Protein AF-A0A660PT59-F1 (afdb_monomer_lite)

Structure (mmCIF, N/CA/C/O backbone):
data_AF-A0A660PT59-F1
#
_entry.id   AF-A0A660PT59-F1
#
loop_
_atom_site.group_PDB
_atom_site.id
_atom_site.type_symbol
_atom_site.label_atom_id
_atom_site.label_alt_id
_atom_site.label_comp_id
_atom_site.label_asym_id
_atom_site.label_entity_id
_atom_site.label_seq_id
_atom_site.pdbx_PDB_ins_code
_atom_site.Cartn_x
_atom_site.Cartn_y
_atom_site.Cartn_z
_atom_site.occupancy
_atom_site.B_iso_or_equiv
_atom_site.auth_seq_id
_atom_site.auth_comp_id
_atom_site.auth_asym_id
_atom_site.auth_atom_id
_atom_site.pdbx_PDB_model_num
ATOM 1 N N . MET A 1 1 ? 30.566 -36.880 -68.001 1.00 57.50 1 MET A N 1
ATOM 2 C CA . MET A 1 1 ? 29.951 -35.575 -67.647 1.00 57.50 1 MET A CA 1
ATOM 3 C C . MET A 1 1 ? 28.540 -35.757 -67.069 1.00 57.50 1 MET A C 1
ATOM 5 O O . MET A 1 1 ? 27.574 -35.495 -67.768 1.00 57.50 1 MET A O 1
ATOM 9 N N . LYS A 1 2 ? 28.376 -36.229 -65.822 1.00 55.59 2 LYS A N 1
ATOM 10 C CA . LYS A 1 2 ? 27.036 -36.352 -65.191 1.00 55.59 2 LYS A CA 1
ATOM 11 C C . LYS A 1 2 ? 27.002 -36.075 -63.676 1.00 55.59 2 LYS A C 1
ATOM 13 O O . LYS A 1 2 ? 26.043 -36.440 -63.017 1.00 55.59 2 LYS A O 1
ATOM 18 N N . SER A 1 3 ? 28.032 -35.431 -63.117 1.00 59.69 3 SER A N 1
ATOM 19 C CA . SER A 1 3 ? 28.168 -35.286 -61.652 1.00 59.69 3 SER A CA 1
ATOM 20 C C . SER A 1 3 ? 27.983 -33.851 -61.125 1.00 59.69 3 SER A C 1
ATOM 22 O O . SER A 1 3 ? 27.709 -33.644 -59.947 1.00 59.69 3 SER A O 1
ATOM 24 N N . THR A 1 4 ? 28.038 -32.834 -61.991 1.00 67.44 4 THR A N 1
ATOM 25 C CA . THR A 1 4 ? 27.909 -31.420 -61.585 1.00 67.44 4 THR A CA 1
ATOM 26 C C . THR A 1 4 ? 26.514 -31.051 -61.075 1.00 67.44 4 THR A C 1
ATOM 28 O O . THR A 1 4 ? 26.403 -30.224 -60.174 1.00 67.44 4 THR A O 1
ATOM 31 N N . GLY A 1 5 ? 25.451 -31.672 -61.598 1.00 69.38 5 GLY A N 1
ATOM 32 C CA . GLY A 1 5 ? 24.083 -31.449 -61.108 1.00 69.38 5 GLY A CA 1
ATOM 33 C C . GLY A 1 5 ? 23.823 -32.087 -59.741 1.00 69.38 5 GLY A C 1
ATOM 34 O O . GLY A 1 5 ? 23.159 -31.495 -58.895 1.00 69.38 5 GLY A O 1
ATOM 35 N N . LEU A 1 6 ? 24.410 -3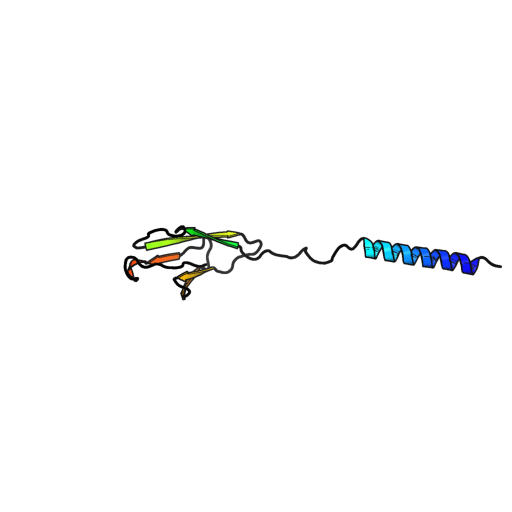3.261 -59.499 1.00 67.69 6 LEU A N 1
ATOM 36 C CA . LEU A 1 6 ? 24.192 -34.029 -58.276 1.00 67.69 6 LEU A CA 1
ATOM 37 C C . LEU A 1 6 ? 24.912 -33.399 -57.071 1.00 67.69 6 LEU A C 1
ATOM 39 O O . LEU A 1 6 ? 24.314 -33.268 -56.009 1.00 67.69 6 LEU A O 1
ATOM 43 N N . MET A 1 7 ? 26.146 -32.904 -57.246 1.00 75.75 7 MET A N 1
ATOM 44 C CA . MET A 1 7 ? 26.860 -32.167 -56.187 1.00 75.75 7 MET A CA 1
ATOM 45 C C . MET A 1 7 ? 26.144 -30.872 -55.768 1.00 75.75 7 MET A C 1
ATOM 47 O O . MET A 1 7 ? 26.117 -30.540 -54.583 1.00 75.75 7 MET A O 1
ATOM 51 N N . ARG A 1 8 ? 25.516 -30.158 -56.715 1.00 79.06 8 ARG A N 1
ATOM 52 C CA . ARG A 1 8 ? 24.714 -28.959 -56.409 1.00 79.06 8 ARG A CA 1
ATOM 53 C C . ARG A 1 8 ? 23.458 -29.297 -55.608 1.00 79.06 8 ARG A C 1
ATOM 55 O O . ARG A 1 8 ? 23.098 -28.541 -54.712 1.00 79.06 8 ARG A O 1
ATOM 62 N N . LEU A 1 9 ? 22.835 -30.443 -55.881 1.00 74.12 9 LEU A N 1
ATOM 63 C CA . LEU A 1 9 ? 21.662 -30.906 -55.142 1.00 74.12 9 LEU A CA 1
ATOM 64 C C . LEU A 1 9 ? 22.012 -31.274 -53.691 1.00 74.12 9 LEU A C 1
ATOM 66 O O . LEU A 1 9 ? 21.292 -30.873 -52.784 1.00 74.12 9 LEU A O 1
ATOM 70 N N . TYR A 1 10 ? 23.146 -31.946 -53.454 1.00 78.88 10 TYR A N 1
ATOM 71 C CA . TYR A 1 10 ? 23.627 -32.235 -52.095 1.00 78.88 10 TYR A CA 1
ATOM 72 C C . TYR A 1 10 ? 23.962 -30.966 -51.304 1.00 78.88 10 TYR A C 1
ATOM 74 O O . TYR A 1 10 ? 23.638 -30.882 -50.124 1.00 78.88 10 TYR A O 1
ATOM 82 N N . SER A 1 11 ? 24.562 -29.964 -51.952 1.00 79.75 11 SER A N 1
ATOM 83 C CA . SER A 1 11 ? 24.855 -28.676 -51.317 1.00 79.75 11 SER A CA 1
ATOM 84 C C . SER A 1 11 ? 23.579 -27.919 -50.934 1.00 79.75 11 SER A C 1
ATOM 86 O O . SER A 1 11 ? 23.484 -27.429 -49.813 1.00 79.75 11 SER A O 1
ATOM 88 N N . LEU A 1 12 ? 22.576 -27.879 -51.817 1.00 79.81 12 LEU A N 1
ATOM 89 C CA . LEU A 1 12 ? 21.288 -27.237 -51.533 1.00 79.81 12 LEU A CA 1
ATOM 90 C C . LEU A 1 12 ? 20.499 -27.976 -50.446 1.00 79.81 12 LEU A C 1
ATOM 92 O O . LEU A 1 12 ? 19.930 -27.332 -49.569 1.00 79.81 12 LEU A O 1
ATOM 96 N N . LEU A 1 13 ? 20.504 -29.312 -50.465 1.00 79.19 13 LEU A N 1
ATOM 97 C CA . LEU A 1 13 ? 19.887 -30.126 -49.417 1.00 79.19 13 LEU A CA 1
ATOM 98 C C . LEU A 1 13 ? 20.578 -29.908 -48.068 1.00 79.19 13 LEU A C 1
ATOM 100 O O . LEU A 1 13 ? 19.896 -29.708 -47.071 1.00 79.19 13 LEU A O 1
ATOM 104 N N . PHE A 1 14 ? 21.911 -29.869 -48.030 1.00 82.94 14 PHE A N 1
ATOM 105 C CA . PHE A 1 14 ? 22.665 -29.599 -46.806 1.00 82.94 14 PHE A CA 1
ATOM 106 C C . PHE A 1 14 ? 22.379 -28.199 -46.253 1.00 82.94 14 PHE A C 1
ATOM 108 O O . PHE A 1 14 ? 22.087 -28.060 -45.070 1.00 82.94 14 PHE A O 1
ATOM 115 N N . ILE A 1 15 ? 22.379 -27.172 -47.109 1.00 81.00 15 ILE A N 1
ATOM 116 C CA . ILE A 1 15 ? 22.049 -25.797 -46.711 1.00 81.00 15 ILE A CA 1
ATOM 117 C C . ILE A 1 15 ? 20.607 -25.722 -46.192 1.00 81.00 15 ILE A C 1
ATOM 119 O O . ILE A 1 15 ? 20.375 -25.156 -45.129 1.00 81.00 15 ILE A O 1
ATOM 123 N N . SER A 1 16 ? 19.646 -26.344 -46.880 1.00 81.50 16 SER A N 1
ATOM 124 C CA . SER A 1 16 ? 18.244 -26.384 -46.447 1.00 81.50 16 SER A CA 1
ATOM 125 C C . SER A 1 16 ? 18.057 -27.117 -45.115 1.00 81.50 16 SER A C 1
ATOM 127 O O . SER A 1 16 ? 17.245 -26.689 -44.298 1.00 81.50 16 SER A O 1
ATOM 129 N N . ILE A 1 17 ? 18.795 -28.206 -44.881 1.00 83.38 17 ILE A N 1
ATOM 130 C CA . ILE A 1 17 ? 18.756 -28.977 -43.630 1.00 83.38 17 ILE A CA 1
ATOM 131 C C . ILE A 1 17 ? 19.383 -28.175 -42.486 1.00 83.38 17 ILE A C 1
ATOM 133 O O . ILE A 1 17 ? 18.805 -28.111 -41.408 1.00 83.38 17 ILE A O 1
ATOM 137 N N . VAL A 1 18 ? 20.519 -27.511 -42.716 1.00 81.75 18 VAL A N 1
ATOM 138 C CA . VAL A 1 18 ? 21.168 -26.647 -41.717 1.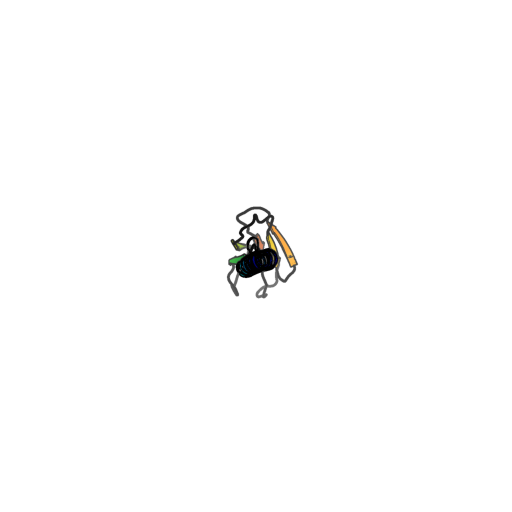00 81.75 18 VAL A CA 1
ATOM 139 C C . VAL A 1 18 ? 20.275 -25.454 -41.363 1.00 81.75 18 VAL A C 1
ATOM 141 O O . VAL A 1 18 ? 20.103 -25.162 -40.184 1.00 81.75 18 VAL A O 1
ATOM 144 N N . VAL A 1 19 ? 19.638 -24.814 -42.349 1.00 77.44 19 VAL A N 1
ATOM 145 C CA . VAL A 1 19 ? 18.679 -23.716 -42.120 1.00 77.44 19 VAL A CA 1
ATOM 146 C C . VAL A 1 19 ? 17.452 -24.198 -41.339 1.00 77.44 19 VAL A C 1
ATOM 148 O O . VAL A 1 19 ? 17.016 -23.512 -40.417 1.00 77.44 19 VAL A O 1
ATOM 151 N N . ALA A 1 20 ? 16.931 -25.392 -41.640 1.00 76.12 20 ALA A N 1
ATOM 152 C CA . ALA A 1 20 ? 15.836 -25.987 -40.877 1.00 76.12 20 ALA A CA 1
ATOM 153 C C . ALA A 1 20 ? 16.251 -26.319 -39.433 1.00 76.12 20 ALA A C 1
ATOM 155 O O . ALA A 1 20 ? 15.500 -26.027 -38.513 1.00 76.12 20 ALA A O 1
ATOM 156 N N . ILE A 1 21 ? 17.454 -26.856 -39.206 1.00 73.88 21 ILE A N 1
ATOM 157 C CA . ILE A 1 21 ? 17.974 -27.142 -37.856 1.00 73.88 21 ILE A CA 1
ATOM 158 C C . ILE A 1 21 ? 18.157 -25.848 -37.053 1.00 73.88 21 ILE A C 1
ATOM 160 O O . ILE A 1 21 ? 17.766 -25.799 -35.890 1.00 73.88 21 ILE A O 1
ATOM 164 N N . ILE A 1 22 ? 18.679 -24.784 -37.669 1.00 72.88 22 ILE A N 1
ATOM 165 C CA . ILE A 1 22 ? 18.816 -23.466 -37.027 1.00 72.88 22 ILE A CA 1
ATOM 166 C C . ILE A 1 22 ? 17.437 -22.896 -36.655 1.00 72.88 22 ILE A C 1
ATOM 168 O O . ILE A 1 22 ? 17.268 -22.386 -35.550 1.00 72.88 22 ILE A O 1
ATOM 172 N N . ALA A 1 23 ? 16.438 -23.035 -37.534 1.00 67.56 23 ALA A N 1
ATOM 173 C CA . ALA A 1 23 ? 15.064 -22.612 -37.260 1.00 67.56 23 ALA A CA 1
ATOM 174 C C . ALA A 1 23 ? 14.371 -23.464 -36.176 1.00 67.56 23 ALA A C 1
ATOM 176 O O . ALA A 1 23 ? 13.520 -22.954 -35.456 1.00 67.56 23 ALA A O 1
ATOM 177 N N . LEU A 1 24 ? 14.751 -24.738 -36.029 1.00 64.94 24 LEU A N 1
ATOM 178 C CA . LEU A 1 24 ? 14.237 -25.650 -34.998 1.00 64.94 24 LEU A CA 1
ATOM 179 C C . LEU A 1 24 ? 14.918 -25.466 -33.630 1.00 64.94 24 LEU A C 1
ATOM 181 O O . LEU A 1 24 ? 14.315 -25.782 -32.609 1.00 64.94 24 LEU A O 1
ATOM 185 N N . MET A 1 25 ? 16.157 -24.959 -33.590 1.00 67.06 25 MET A N 1
ATOM 186 C CA . MET A 1 25 ? 16.876 -24.629 -32.347 1.00 67.06 25 MET A CA 1
ATOM 187 C C . MET A 1 25 ? 16.509 -23.247 -31.785 1.00 67.06 25 MET A C 1
ATOM 189 O O . MET A 1 25 ? 16.938 -22.904 -30.684 1.00 67.06 25 MET A O 1
ATOM 193 N N . SER A 1 26 ? 15.695 -22.463 -32.497 1.00 65.50 26 SER A N 1
ATOM 194 C CA . SER A 1 26 ? 15.090 -21.250 -31.952 1.00 65.50 26 SER A CA 1
ATOM 195 C C . SER A 1 26 ? 13.743 -21.600 -31.318 1.00 65.50 26 SER A C 1
ATOM 197 O O . SER A 1 26 ? 12.688 -21.527 -31.943 1.00 65.50 26 SER A O 1
ATOM 199 N N . CYS A 1 27 ? 13.783 -22.025 -30.057 1.00 58.25 27 CYS A N 1
ATOM 200 C CA . CYS A 1 27 ? 12.587 -22.052 -29.227 1.00 58.25 27 CYS A CA 1
ATOM 201 C C . CYS A 1 27 ? 12.359 -20.627 -28.712 1.00 58.25 27 CYS A C 1
ATOM 203 O O . CYS A 1 27 ? 13.106 -20.169 -27.854 1.00 58.25 27 CYS A O 1
ATOM 205 N N . SER A 1 28 ? 11.364 -19.951 -29.296 1.00 66.69 28 SER A N 1
ATOM 206 C CA . SER A 1 28 ? 10.728 -18.704 -28.835 1.00 66.69 28 SER A CA 1
ATOM 207 C C . SER A 1 28 ? 11.673 -17.567 -28.420 1.00 66.69 28 SER A C 1
ATOM 209 O O . SER A 1 28 ? 12.224 -17.549 -27.324 1.00 66.69 28 SER A O 1
ATOM 211 N N . GLY A 1 29 ? 11.788 -16.568 -29.298 1.00 61.66 29 GLY A N 1
ATOM 212 C CA . GLY A 1 29 ? 12.344 -15.264 -28.950 1.00 61.66 29 GLY A CA 1
ATOM 213 C C . GLY A 1 29 ? 11.579 -14.581 -27.808 1.00 61.66 29 GLY A C 1
ATOM 214 O O . GLY A 1 29 ? 10.359 -14.693 -27.715 1.00 61.66 29 GLY A O 1
ATOM 215 N N . ASP A 1 30 ? 12.352 -13.863 -26.993 1.00 58.34 30 ASP A N 1
ATOM 216 C CA . ASP A 1 30 ? 11.971 -12.759 -26.106 1.00 58.34 30 ASP A CA 1
ATOM 217 C C . ASP A 1 30 ? 11.030 -13.043 -24.923 1.00 58.34 30 ASP A C 1
ATOM 219 O O . ASP A 1 30 ? 9.943 -12.487 -24.826 1.00 58.34 30 ASP A O 1
ATOM 223 N N . ASP A 1 31 ? 11.521 -13.796 -23.932 1.00 57.94 31 ASP A N 1
ATOM 224 C CA . ASP A 1 31 ? 11.051 -13.684 -22.532 1.00 57.94 31 ASP A CA 1
ATOM 225 C C . ASP A 1 31 ? 12.213 -13.358 -21.562 1.00 57.94 31 ASP A C 1
ATOM 227 O O . ASP A 1 31 ? 12.169 -13.633 -20.368 1.00 57.94 31 ASP A O 1
ATOM 231 N N . ILE A 1 32 ? 13.294 -12.756 -22.077 1.00 59.22 32 ILE A N 1
ATOM 232 C CA . ILE A 1 32 ? 14.474 -12.329 -21.293 1.00 59.22 32 ILE A CA 1
ATOM 233 C C . ILE A 1 32 ? 14.339 -10.918 -20.688 1.00 59.22 32 ILE A C 1
ATOM 235 O O . ILE A 1 32 ? 15.249 -10.454 -20.009 1.00 59.22 32 ILE A O 1
ATOM 239 N N . LEU A 1 33 ? 13.212 -10.236 -20.919 1.00 60.34 33 LEU A N 1
ATOM 240 C CA . LEU A 1 33 ? 12.915 -8.895 -20.392 1.00 60.34 33 LEU A CA 1
ATOM 241 C C . LEU A 1 33 ? 11.528 -8.796 -19.745 1.00 60.34 33 LEU A C 1
ATOM 243 O O . LEU A 1 33 ? 11.002 -7.696 -19.569 1.00 60.34 33 LEU A O 1
ATOM 247 N N . LYS A 1 34 ? 10.910 -9.922 -19.372 1.00 60.00 34 LYS A N 1
ATOM 248 C CA . LYS A 1 34 ? 9.678 -9.871 -18.589 1.00 60.00 34 LYS A CA 1
ATOM 249 C C . LYS A 1 34 ? 10.004 -9.535 -17.139 1.00 60.00 34 LYS A C 1
ATOM 251 O O . LYS A 1 34 ? 10.147 -10.418 -16.299 1.00 60.00 34 LYS A O 1
ATOM 256 N N . SER A 1 35 ? 10.120 -8.238 -16.873 1.00 64.56 35 SER A N 1
ATOM 257 C CA . SER A 1 35 ? 10.104 -7.706 -15.516 1.00 64.56 35 SER A CA 1
ATOM 258 C C . SER A 1 35 ? 8.709 -7.932 -14.943 1.00 64.56 35 SER A C 1
ATOM 260 O O . SER A 1 35 ? 7.699 -7.473 -15.490 1.00 64.56 35 SER A O 1
ATOM 262 N N . ALA A 1 36 ? 8.638 -8.727 -13.879 1.00 70.12 36 ALA A N 1
ATOM 263 C CA . ALA A 1 36 ? 7.442 -8.773 -13.061 1.00 70.12 36 ALA A CA 1
ATOM 264 C C . ALA A 1 36 ? 7.386 -7.419 -12.350 1.00 70.12 36 ALA A C 1
ATOM 266 O O . ALA A 1 36 ? 8.255 -7.130 -11.533 1.00 70.12 36 ALA A O 1
ATOM 267 N N . GLY A 1 37 ? 6.411 -6.578 -12.712 1.00 75.88 37 GLY A N 1
ATOM 268 C CA . GLY A 1 37 ? 6.217 -5.276 -12.072 1.00 75.88 37 GLY A CA 1
ATOM 269 C C . GLY A 1 37 ? 6.161 -5.380 -10.538 1.00 75.88 37 GLY A C 1
ATOM 270 O O . GLY A 1 37 ? 6.047 -6.482 -9.994 1.00 75.88 37 GLY A O 1
ATOM 271 N N . PRO A 1 38 ? 6.235 -4.246 -9.823 1.00 83.00 38 PRO A N 1
ATOM 272 C CA . PRO A 1 38 ? 6.314 -4.248 -8.368 1.00 83.00 38 PRO A CA 1
ATOM 273 C C . PRO A 1 38 ? 5.145 -5.022 -7.749 1.00 83.00 38 PRO A C 1
ATOM 275 O O . PRO A 1 38 ? 3.979 -4.732 -8.013 1.00 83.00 38 PRO A O 1
ATOM 278 N N . ALA A 1 39 ? 5.468 -6.004 -6.912 1.00 89.12 39 ALA A N 1
ATOM 279 C CA . ALA A 1 39 ? 4.513 -6.654 -6.031 1.00 89.12 39 ALA A CA 1
ATOM 280 C C . ALA A 1 39 ? 4.504 -5.906 -4.695 1.00 89.12 39 ALA A C 1
ATOM 282 O O . ALA A 1 39 ? 5.538 -5.827 -4.027 1.00 89.12 39 ALA A O 1
ATOM 283 N N . ILE A 1 40 ? 3.346 -5.358 -4.328 1.00 92.69 40 ILE A N 1
ATOM 284 C CA . ILE A 1 40 ? 3.128 -4.601 -3.093 1.00 92.69 40 ILE A CA 1
ATOM 285 C C . ILE A 1 40 ? 2.253 -5.440 -2.162 1.00 92.69 40 ILE A C 1
ATOM 287 O O . ILE A 1 40 ? 1.247 -6.009 -2.584 1.00 92.69 40 ILE A O 1
ATOM 291 N N . GLU A 1 41 ? 2.640 -5.515 -0.894 1.00 94.88 41 GLU A N 1
ATOM 292 C CA . GLU A 1 41 ? 1.887 -6.189 0.161 1.00 94.88 41 GLU A CA 1
ATOM 293 C C . GLU A 1 41 ? 1.792 -5.269 1.379 1.00 94.88 41 GLU A C 1
ATOM 295 O O . GLU A 1 41 ? 2.815 -4.850 1.919 1.00 94.88 41 GLU A O 1
ATOM 300 N N . ILE A 1 42 ? 0.579 -4.954 1.836 1.00 96.25 42 ILE A N 1
ATOM 301 C CA . ILE A 1 42 ? 0.373 -4.225 3.092 1.00 96.25 42 ILE A CA 1
ATOM 302 C C . ILE A 1 42 ? 0.555 -5.215 4.246 1.00 96.25 42 ILE A C 1
ATOM 304 O O . ILE 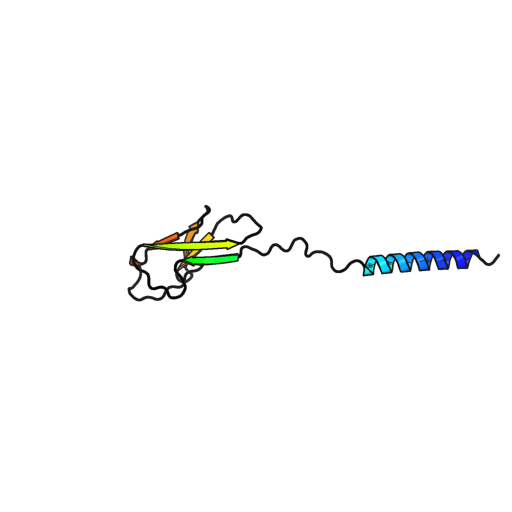A 1 42 ? -0.227 -6.141 4.424 1.00 96.25 42 ILE A O 1
ATOM 308 N N . THR A 1 43 ? 1.605 -5.017 5.037 1.00 96.56 43 THR A N 1
ATOM 309 C CA . THR A 1 43 ? 1.944 -5.867 6.195 1.00 96.56 43 THR A CA 1
ATOM 310 C C . THR A 1 43 ? 1.345 -5.369 7.510 1.00 96.56 43 THR A C 1
ATOM 312 O O . THR A 1 43 ? 1.252 -6.122 8.479 1.00 96.56 43 THR A O 1
ATOM 315 N N . SER A 1 44 ? 0.957 -4.093 7.565 1.00 96.81 44 SER A N 1
ATOM 316 C CA . SER A 1 44 ? 0.268 -3.482 8.699 1.00 96.81 44 SER A CA 1
ATOM 317 C C . SER A 1 44 ? -0.595 -2.317 8.208 1.00 96.81 44 SER A C 1
ATOM 319 O O . SER A 1 44 ? -0.116 -1.559 7.367 1.00 96.81 44 SER A O 1
ATOM 321 N N . PRO A 1 45 ? -1.804 -2.119 8.757 1.00 97.62 45 PRO A N 1
ATOM 322 C CA . PRO A 1 45 ? -2.507 -3.079 9.605 1.00 97.62 45 PRO A CA 1
ATOM 323 C C . PRO A 1 45 ? -2.884 -4.336 8.802 1.00 97.62 45 PRO A C 1
ATOM 325 O O . PRO A 1 45 ? -3.009 -4.285 7.583 1.00 97.62 45 PRO A O 1
ATOM 328 N N . GLY A 1 46 ? -3.015 -5.476 9.482 1.00 96.56 46 GLY A N 1
ATOM 329 C CA . GLY A 1 46 ? -3.478 -6.705 8.835 1.00 96.56 46 GLY A CA 1
ATOM 330 C C . GLY A 1 46 ? -4.958 -6.626 8.462 1.00 96.56 46 GLY A C 1
ATOM 331 O O . GLY A 1 46 ? -5.710 -5.832 9.037 1.00 96.56 46 GLY A O 1
ATOM 332 N N . ASP A 1 47 ? -5.385 -7.481 7.536 1.00 95.50 47 ASP A N 1
ATOM 333 C CA . ASP A 1 47 ? -6.787 -7.565 7.127 1.00 95.50 47 ASP A CA 1
ATOM 334 C C . ASP A 1 47 ? -7.722 -7.709 8.334 1.00 95.50 47 ASP A C 1
ATOM 336 O O . ASP A 1 47 ? -7.488 -8.503 9.248 1.00 95.50 47 ASP A O 1
ATOM 340 N N . SER A 1 48 ? -8.819 -6.949 8.313 1.00 95.62 48 SER A N 1
ATOM 341 C CA . SER A 1 48 ? -9.836 -6.918 9.378 1.00 95.62 48 SER A CA 1
ATOM 342 C C . SER A 1 48 ? -9.330 -6.485 10.765 1.00 95.62 48 SER A C 1
ATOM 344 O O . SER A 1 48 ? -10.020 -6.711 11.762 1.00 95.62 48 SER A O 1
ATOM 346 N N . ALA A 1 49 ? -8.151 -5.863 10.869 1.00 97.50 49 ALA A N 1
ATOM 347 C CA . ALA A 1 49 ? -7.672 -5.321 12.135 1.00 97.50 49 ALA A CA 1
ATOM 348 C C . ALA A 1 49 ? -8.578 -4.190 12.649 1.00 97.50 49 ALA A C 1
ATOM 350 O O . ALA A 1 49 ? -8.974 -3.293 11.906 1.00 97.50 49 ALA A O 1
ATOM 351 N N . VAL A 1 50 ? -8.842 -4.201 13.957 1.00 97.31 50 VAL A N 1
ATOM 352 C CA . VAL A 1 50 ? -9.474 -3.078 14.656 1.00 97.31 50 VAL A CA 1
ATOM 353 C C . VAL A 1 50 ? -8.378 -2.109 15.075 1.00 97.31 50 VAL A C 1
ATOM 355 O O . VAL A 1 50 ? -7.452 -2.486 15.796 1.00 97.31 50 VAL A O 1
ATOM 358 N N . VAL A 1 51 ? -8.476 -0.866 14.618 1.00 97.25 51 VAL A N 1
ATOM 359 C CA . VAL A 1 51 ? -7.449 0.158 14.815 1.00 97.25 51 VAL A CA 1
ATOM 360 C C . VAL A 1 51 ? -8.058 1.461 15.334 1.00 97.25 51 VAL A C 1
ATOM 362 O O . VAL A 1 51 ? -9.245 1.712 15.148 1.00 97.25 51 VAL A O 1
ATOM 365 N N . PHE A 1 52 ? -7.255 2.279 16.019 1.00 97.06 52 PHE A N 1
ATOM 366 C CA . PHE A 1 52 ? -7.703 3.536 16.622 1.00 97.06 52 PHE A CA 1
ATOM 367 C C . PHE A 1 52 ? -6.555 4.548 16.731 1.00 97.06 52 PHE A C 1
ATOM 369 O O . PHE A 1 52 ? -5.410 4.178 16.994 1.00 97.06 52 PHE A O 1
ATOM 376 N N . GLY A 1 53 ? -6.870 5.835 16.579 1.00 96.62 53 GLY A N 1
ATOM 377 C CA . GLY A 1 53 ? -5.903 6.928 16.619 1.00 96.62 53 GLY A CA 1
ATOM 378 C C . GLY A 1 53 ? -5.010 6.970 15.376 1.00 96.62 53 GLY A C 1
ATOM 379 O O . GLY A 1 53 ? -5.494 6.866 14.247 1.00 96.62 53 GLY A O 1
ATOM 380 N N . G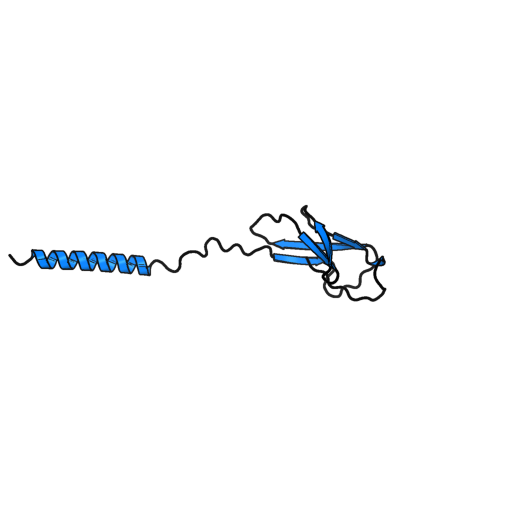LN A 1 54 ? -3.706 7.155 15.589 1.00 97.75 54 GLN A N 1
ATOM 381 C CA . GLN A 1 54 ? -2.703 7.154 14.525 1.00 97.75 54 GLN A CA 1
ATOM 382 C C . GLN A 1 54 ? -2.203 5.733 14.269 1.00 97.75 54 GLN A C 1
ATOM 384 O O . GLN A 1 54 ? -1.598 5.108 15.138 1.00 97.75 54 GLN A O 1
ATOM 389 N N . VAL A 1 55 ? -2.442 5.246 13.058 1.00 98.06 55 VAL A N 1
ATOM 390 C CA . VAL A 1 55 ? -2.125 3.888 12.621 1.00 98.06 55 VAL A CA 1
ATOM 391 C C . VAL A 1 55 ? -1.069 3.978 11.537 1.00 98.06 55 VAL A C 1
ATOM 393 O O . VAL A 1 55 ? -1.270 4.652 10.531 1.00 98.06 55 VAL A O 1
ATOM 396 N N . GLN A 1 56 ? 0.061 3.304 11.723 1.00 98.19 56 GLN A N 1
ATOM 397 C CA . GLN A 1 56 ? 1.078 3.244 10.682 1.00 98.19 56 GLN A CA 1
ATOM 398 C C . GLN A 1 56 ? 0.755 2.119 9.696 1.00 98.19 56 GLN A C 1
ATOM 400 O O . GLN A 1 56 ? 0.725 0.939 10.063 1.00 98.19 56 GLN A O 1
ATOM 405 N N . ILE A 1 57 ? 0.540 2.503 8.441 1.00 98.38 57 ILE A N 1
ATOM 406 C CA . ILE A 1 57 ? 0.439 1.594 7.310 1.00 98.38 57 ILE A CA 1
ATOM 407 C C . ILE A 1 57 ? 1.855 1.308 6.812 1.00 98.38 57 ILE A C 1
ATOM 409 O O . ILE A 1 57 ? 2.604 2.230 6.474 1.00 98.38 57 ILE A O 1
ATOM 413 N N . ILE A 1 58 ? 2.222 0.029 6.806 1.00 95.88 58 ILE A N 1
ATOM 414 C CA . ILE A 1 58 ? 3.549 -0.470 6.437 1.00 95.88 58 ILE A CA 1
ATOM 415 C C . ILE A 1 58 ? 3.375 -1.507 5.343 1.00 95.88 58 ILE A C 1
ATOM 417 O O . ILE A 1 58 ? 2.553 -2.418 5.463 1.00 95.88 58 ILE A O 1
ATOM 421 N N . LEU A 1 59 ? 4.202 -1.413 4.312 1.00 94.94 59 LEU A N 1
ATOM 422 C CA . LEU A 1 59 ? 4.160 -2.306 3.168 1.00 94.94 59 LEU A CA 1
ATOM 423 C C . LEU A 1 59 ? 5.518 -2.951 2.886 1.00 94.94 59 LEU A C 1
ATOM 425 O O . LEU A 1 59 ? 6.573 -2.430 3.251 1.00 94.94 59 LEU A O 1
ATOM 429 N N . ALA A 1 60 ? 5.473 -4.096 2.220 1.00 92.12 60 ALA A N 1
ATOM 430 C CA . ALA A 1 60 ? 6.610 -4.764 1.621 1.00 92.12 60 ALA A CA 1
ATOM 431 C C . ALA A 1 60 ? 6.503 -4.629 0.099 1.00 92.12 60 ALA A C 1
ATOM 433 O O . ALA A 1 60 ? 5.458 -4.917 -0.481 1.00 92.12 60 ALA A O 1
ATOM 434 N N . ILE A 1 61 ? 7.593 -4.210 -0.548 1.00 91.00 61 ILE A N 1
ATOM 435 C CA . ILE A 1 61 ? 7.686 -4.167 -2.011 1.00 91.00 61 ILE A CA 1
ATOM 436 C C . ILE A 1 61 ? 8.712 -5.185 -2.468 1.00 91.00 61 ILE A C 1
ATOM 438 O O . ILE A 1 61 ? 9.831 -5.241 -1.951 1.00 91.00 61 ILE A O 1
ATOM 442 N N . ARG A 1 62 ? 8.337 -5.972 -3.470 1.00 87.62 62 ARG A N 1
ATOM 443 C CA . ARG A 1 62 ? 9.255 -6.802 -4.244 1.00 87.62 62 ARG A CA 1
ATOM 444 C C . ARG A 1 62 ? 9.206 -6.332 -5.689 1.00 87.62 62 ARG A C 1
ATOM 446 O O . ARG A 1 62 ? 8.212 -6.549 -6.372 1.00 87.62 62 ARG A O 1
ATOM 453 N N . SER A 1 63 ? 10.278 -5.703 -6.148 1.00 81.69 63 SER A N 1
ATOM 454 C CA . SER A 1 63 ? 10.451 -5.294 -7.541 1.00 81.69 63 SER A CA 1
ATOM 455 C C . SER A 1 63 ? 11.880 -5.570 -7.994 1.00 81.69 63 SER A C 1
ATOM 457 O O . SER A 1 63 ? 12.816 -5.566 -7.193 1.00 81.69 63 SER A O 1
ATOM 459 N N . ASP A 1 64 ? 12.042 -5.824 -9.286 1.00 70.56 64 ASP A N 1
ATOM 460 C CA . ASP A 1 64 ? 13.335 -5.876 -9.974 1.00 70.56 64 ASP A CA 1
ATOM 461 C C . ASP A 1 64 ? 13.786 -4.492 -10.489 1.00 70.56 64 ASP A C 1
ATOM 463 O O . ASP A 1 64 ? 14.933 -4.329 -10.904 1.00 70.56 64 ASP A O 1
ATOM 467 N N . LEU A 1 65 ? 12.904 -3.487 -10.409 1.00 78.94 65 LEU A N 1
ATOM 468 C CA . LEU A 1 65 ? 13.138 -2.088 -10.774 1.00 78.94 65 LEU A CA 1
ATOM 469 C C . LEU A 1 65 ? 13.099 -1.157 -9.554 1.00 78.94 65 LEU A C 1
ATOM 471 O O . LEU A 1 65 ? 12.509 -1.481 -8.520 1.00 78.94 65 LEU A O 1
ATOM 475 N N . ASN A 1 66 ? 13.678 0.037 -9.698 1.00 80.44 66 ASN A N 1
ATOM 476 C CA . ASN A 1 66 ? 13.524 1.112 -8.719 1.00 80.44 66 ASN A CA 1
ATOM 477 C C . ASN A 1 66 ? 12.051 1.550 -8.659 1.00 80.44 66 ASN A C 1
ATOM 479 O O . ASN A 1 66 ? 11.429 1.780 -9.692 1.00 80.44 66 ASN A O 1
ATOM 483 N N . THR A 1 67 ? 11.504 1.664 -7.448 1.00 88.44 67 THR A N 1
ATOM 484 C CA . THR A 1 67 ? 10.160 2.213 -7.224 1.00 88.44 67 THR A CA 1
ATOM 485 C C . THR A 1 67 ? 10.272 3.725 -7.035 1.00 88.44 67 THR A C 1
ATOM 487 O O . THR A 1 67 ? 11.010 4.178 -6.162 1.00 88.44 67 THR A O 1
ATOM 490 N N . ASP A 1 68 ? 9.562 4.508 -7.849 1.00 91.75 68 ASP A N 1
ATOM 491 C CA . ASP A 1 68 ? 9.606 5.976 -7.772 1.00 91.75 68 ASP A CA 1
ATOM 492 C C . ASP A 1 68 ? 8.776 6.513 -6.598 1.00 91.75 68 ASP A C 1
ATOM 494 O O . ASP A 1 68 ? 9.200 7.427 -5.891 1.00 91.75 68 ASP A O 1
ATOM 498 N N . ALA A 1 69 ? 7.587 5.941 -6.391 1.00 94.19 69 ALA A N 1
ATOM 499 C CA . ALA A 1 69 ? 6.670 6.305 -5.320 1.00 94.19 69 ALA A CA 1
ATOM 500 C C . ALA A 1 69 ? 5.647 5.193 -5.048 1.00 94.19 69 ALA A C 1
ATOM 502 O O . ALA A 1 69 ? 5.405 4.344 -5.908 1.00 94.19 69 ALA A O 1
ATOM 503 N N . VAL A 1 70 ? 5.000 5.256 -3.885 1.00 95.69 70 VAL A N 1
ATOM 504 C CA . VAL A 1 70 ? 3.808 4.469 -3.534 1.00 95.69 70 VAL A CA 1
ATOM 505 C C . VAL A 1 70 ? 2.661 5.420 -3.228 1.00 95.69 70 VAL A C 1
ATOM 507 O O . VAL A 1 70 ? 2.834 6.400 -2.502 1.00 95.69 70 VAL A O 1
ATOM 510 N N . GLN A 1 71 ? 1.480 5.122 -3.756 1.00 97.62 71 GLN A N 1
ATOM 511 C CA . GLN A 1 71 ? 0.256 5.870 -3.509 1.00 97.62 71 GLN A CA 1
ATOM 512 C C . GLN A 1 71 ? -0.634 5.108 -2.533 1.00 97.62 71 GLN A C 1
ATOM 514 O O . GLN A 1 71 ? -1.016 3.988 -2.814 1.00 97.62 71 GLN A O 1
ATOM 519 N N . PHE A 1 72 ? -0.996 5.718 -1.409 1.00 98.19 72 PHE A N 1
ATOM 520 C CA . PHE A 1 72 ? -1.872 5.110 -0.411 1.00 98.19 72 PHE A CA 1
ATOM 521 C C . PHE A 1 72 ? -3.301 5.616 -0.582 1.00 98.19 72 PHE A C 1
ATOM 523 O O . PHE A 1 72 ? -3.536 6.831 -0.621 1.00 98.19 72 PHE A O 1
ATOM 530 N N . TYR A 1 73 ? -4.250 4.686 -0.611 1.00 98.44 73 TYR A N 1
ATOM 531 C CA . TYR A 1 73 ? -5.675 4.960 -0.734 1.00 98.44 73 TYR A CA 1
ATOM 532 C C . TYR A 1 73 ? -6.442 4.427 0.477 1.00 98.44 73 TYR A C 1
ATOM 534 O O . TYR A 1 73 ? -6.165 3.321 0.948 1.00 98.44 73 TYR A O 1
ATOM 542 N N . ILE A 1 74 ? -7.429 5.198 0.934 1.00 98.00 74 ILE A N 1
ATOM 543 C CA . ILE A 1 74 ? -8.432 4.782 1.922 1.00 98.00 74 ILE A CA 1
ATOM 544 C C . ILE A 1 74 ? -9.795 4.879 1.240 1.00 98.00 74 ILE A C 1
ATOM 546 O O . ILE A 1 74 ? -10.122 5.914 0.668 1.00 98.00 74 ILE A O 1
ATOM 550 N N . ASP A 1 75 ? -10.555 3.786 1.220 1.00 97.31 75 ASP A N 1
ATOM 551 C CA . ASP A 1 75 ? -11.862 3.687 0.547 1.00 97.31 75 ASP A CA 1
ATOM 552 C C . ASP A 1 75 ? -11.836 4.086 -0.941 1.00 97.31 75 ASP A C 1
ATOM 554 O O . ASP A 1 75 ? -12.813 4.583 -1.502 1.00 97.31 75 ASP A O 1
ATOM 558 N N . GLY A 1 76 ? -10.699 3.841 -1.599 1.00 97.75 76 GLY A N 1
ATOM 559 C CA . GLY A 1 76 ? -10.461 4.194 -3.000 1.00 97.75 76 GLY A CA 1
ATOM 560 C C . GLY A 1 76 ? -10.076 5.659 -3.237 1.00 97.75 76 GLY A C 1
ATOM 561 O O . GLY A 1 76 ? -9.829 6.032 -4.385 1.00 97.75 76 GLY A O 1
ATOM 562 N N . GLU A 1 77 ? -9.976 6.489 -2.194 1.00 97.81 77 GLU A N 1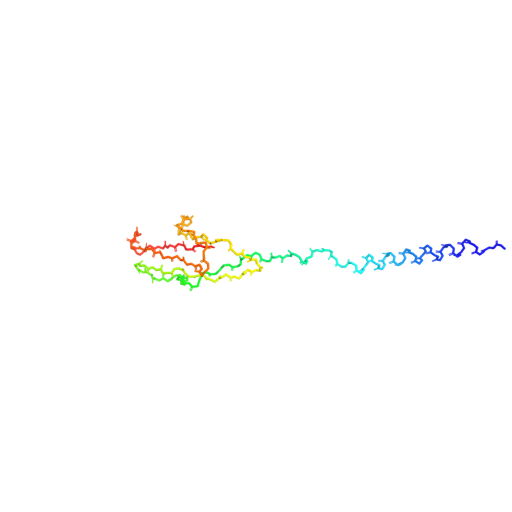
ATOM 563 C CA . GLU A 1 77 ? -9.515 7.877 -2.287 1.00 97.81 77 GLU A CA 1
ATOM 564 C C . GLU A 1 77 ? -8.008 7.986 -2.021 1.00 97.81 77 GLU A C 1
ATOM 566 O O . GLU A 1 77 ? -7.506 7.546 -0.984 1.00 97.81 77 GLU A O 1
ATOM 571 N N . LEU A 1 78 ? -7.276 8.611 -2.953 1.00 98.12 78 LEU A N 1
ATOM 572 C CA . LEU A 1 78 ? -5.844 8.871 -2.803 1.00 98.12 78 LEU A CA 1
ATOM 573 C C . LEU A 1 78 ? -5.613 9.816 -1.623 1.00 98.12 78 LEU A C 1
ATOM 575 O O . LEU A 1 78 ? -5.936 10.999 -1.696 1.00 98.12 78 LEU A O 1
ATOM 579 N N . THR A 1 79 ? -4.995 9.303 -0.565 1.00 97.75 79 THR A N 1
ATOM 580 C CA . THR A 1 79 ? -4.787 10.054 0.677 1.00 97.75 79 THR A CA 1
ATOM 581 C C . THR A 1 79 ? -3.338 10.511 0.836 1.00 97.75 79 THR A C 1
ATOM 583 O O . THR A 1 79 ? -3.075 11.574 1.402 1.00 97.75 79 THR A O 1
ATOM 586 N N . PHE A 1 80 ? -2.375 9.728 0.340 1.00 98.31 80 PHE A N 1
ATOM 587 C CA . PHE A 1 80 ? -0.955 10.038 0.491 1.00 98.31 80 PHE A CA 1
ATOM 588 C C . PHE A 1 80 ? -0.111 9.469 -0.653 1.00 98.31 80 PHE A C 1
ATOM 590 O O . PHE A 1 80 ? -0.481 8.488 -1.291 1.00 98.31 80 PHE A O 1
ATOM 597 N N . THR A 1 81 ? 1.039 10.081 -0.925 1.00 98.12 81 THR A N 1
ATOM 598 C CA . THR A 1 81 ? 2.052 9.533 -1.834 1.00 98.12 81 THR A CA 1
ATOM 599 C C . THR A 1 81 ? 3.410 9.631 -1.163 1.00 98.12 81 THR A C 1
ATOM 601 O O . THR A 1 81 ? 3.839 10.730 -0.807 1.00 98.12 81 THR A O 1
ATOM 604 N N . ASP A 1 82 ? 4.074 8.491 -1.006 1.00 97.25 82 ASP A N 1
ATOM 605 C CA . ASP A 1 82 ? 5.411 8.406 -0.436 1.00 97.25 82 ASP A CA 1
ATOM 606 C C . ASP A 1 82 ? 6.443 8.193 -1.542 1.00 97.25 82 ASP A C 1
ATOM 608 O O . ASP A 1 82 ? 6.317 7.277 -2.351 1.00 97.25 82 ASP A O 1
ATOM 612 N N . TYR A 1 83 ? 7.470 9.034 -1.561 1.00 95.62 83 TYR A N 1
ATOM 613 C CA . TYR A 1 83 ? 8.556 9.000 -2.543 1.00 95.62 83 TYR A CA 1
ATOM 614 C C . TYR A 1 83 ? 9.848 8.408 -1.959 1.00 95.62 83 TYR A C 1
ATOM 616 O O . TYR A 1 83 ? 10.858 8.335 -2.660 1.00 95.62 83 TYR A O 1
ATOM 624 N N . TYR A 1 84 ? 9.855 8.006 -0.681 1.00 91.94 84 TYR A N 1
ATOM 625 C CA . TYR A 1 84 ? 11.078 7.626 0.022 1.00 91.94 84 TYR A CA 1
ATOM 626 C C . TYR A 1 84 ? 10.951 6.264 0.707 1.00 91.94 84 TYR A C 1
ATOM 628 O O . TYR A 1 84 ? 10.130 6.054 1.590 1.00 91.94 84 TYR A O 1
ATOM 636 N N . TYR A 1 85 ? 11.837 5.336 0.343 1.00 89.88 85 TYR A N 1
ATOM 637 C CA . TYR A 1 85 ? 11.954 4.058 1.040 1.00 89.88 85 TYR A CA 1
ATOM 638 C C . TYR A 1 85 ? 12.560 4.253 2.449 1.00 89.88 85 TYR A C 1
ATOM 640 O O . TYR A 1 85 ? 13.564 4.964 2.572 1.00 89.88 85 TYR A O 1
ATOM 648 N N . PRO A 1 86 ? 12.055 3.586 3.507 1.00 92.12 86 PRO A N 1
ATOM 649 C CA . PRO A 1 86 ? 10.958 2.614 3.512 1.00 92.12 86 PRO A CA 1
ATOM 650 C C . PRO A 1 86 ? 9.579 3.285 3.473 1.00 92.12 86 PRO A C 1
ATOM 652 O O . PRO A 1 86 ? 9.264 4.099 4.338 1.00 92.12 86 PRO A O 1
ATOM 655 N N . TYR A 1 87 ? 8.751 2.893 2.501 1.00 95.00 87 TYR A N 1
ATOM 656 C CA . TYR A 1 87 ? 7.459 3.535 2.277 1.00 95.00 87 TYR A CA 1
ATOM 657 C C . TYR A 1 87 ? 6.489 3.264 3.426 1.00 95.00 87 TYR A C 1
ATOM 659 O O . TYR A 1 87 ? 6.282 2.109 3.821 1.00 95.00 87 TYR A O 1
ATOM 667 N N . SER A 1 88 ? 5.869 4.317 3.951 1.00 97.12 88 SER A N 1
ATOM 668 C CA . SER A 1 88 ? 4.851 4.189 4.994 1.00 97.12 88 SER A CA 1
ATOM 669 C C . SER A 1 88 ? 3.901 5.380 5.027 1.00 97.12 88 SER A C 1
ATOM 671 O O . SER A 1 88 ? 4.220 6.472 4.563 1.00 97.12 88 SER A O 1
ATOM 673 N N . TYR A 1 89 ? 2.730 5.180 5.626 1.00 98.31 89 TYR A N 1
ATOM 674 C CA . TYR A 1 89 ? 1.745 6.241 5.802 1.00 98.31 89 TYR A CA 1
ATOM 675 C C . TYR A 1 89 ? 1.159 6.214 7.217 1.00 98.31 89 TYR A C 1
ATOM 677 O O . TYR A 1 89 ? 0.754 5.163 7.704 1.00 98.31 89 TYR A O 1
ATOM 685 N N . ILE A 1 90 ? 1.110 7.366 7.895 1.00 98.31 90 ILE A N 1
ATOM 686 C CA . ILE A 1 90 ? 0.416 7.506 9.183 1.00 98.31 90 ILE A CA 1
ATOM 687 C C . ILE A 1 90 ? -1.037 7.892 8.908 1.00 98.31 90 ILE A C 1
ATOM 689 O O . ILE A 1 90 ? -1.349 9.054 8.640 1.00 98.31 90 ILE A O 1
ATOM 693 N N . TRP A 1 91 ? -1.925 6.911 9.015 1.00 97.88 91 TRP A N 1
ATOM 694 C CA . TRP A 1 91 ? -3.361 7.093 8.884 1.00 97.88 91 TRP A CA 1
ATOM 695 C C . TRP A 1 91 ? -3.971 7.558 10.210 1.00 97.88 91 TRP A C 1
ATOM 697 O O . TRP A 1 91 ? -3.867 6.884 11.235 1.00 97.88 91 TRP A O 1
ATOM 707 N N . ASN A 1 92 ? -4.613 8.729 10.203 1.00 97.56 92 ASN A N 1
ATOM 708 C CA . ASN A 1 92 ? -5.386 9.216 11.342 1.00 97.56 92 ASN A CA 1
ATOM 709 C C . ASN A 1 92 ? -6.833 8.718 11.243 1.00 97.56 92 ASN A C 1
ATOM 711 O O . ASN A 1 92 ? -7.633 9.287 10.505 1.00 97.56 92 ASN A O 1
ATOM 715 N N . THR A 1 93 ? -7.172 7.687 12.012 1.00 97.38 93 THR A N 1
ATOM 716 C CA . THR A 1 93 ? -8.523 7.096 12.031 1.00 97.38 93 THR A CA 1
ATOM 717 C C . THR A 1 93 ? -9.554 7.972 12.746 1.00 97.38 93 THR A C 1
ATOM 719 O O . THR A 1 93 ? -10.744 7.840 12.494 1.00 97.38 93 THR A O 1
ATOM 722 N N . GLY A 1 94 ? -9.122 8.918 13.589 1.00 96.62 94 GLY A N 1
ATOM 723 C CA . GLY A 1 94 ? -10.021 9.757 14.392 1.00 96.62 94 GLY A CA 1
ATOM 724 C C . GLY A 1 94 ? -10.831 10.793 13.604 1.00 96.62 94 GLY A C 1
ATOM 725 O O . GLY A 1 94 ? -11.594 11.538 14.209 1.00 96.62 94 GLY A O 1
ATOM 726 N N . ILE A 1 95 ? -10.641 10.884 12.283 1.00 94.88 95 ILE A N 1
ATOM 727 C CA . ILE A 1 95 ? -11.441 11.744 11.393 1.00 94.88 95 ILE A CA 1
ATOM 728 C C . ILE A 1 95 ? -12.622 11.000 10.748 1.00 94.88 95 ILE A C 1
ATOM 730 O O . ILE A 1 95 ? -13.402 11.627 10.036 1.00 94.88 95 ILE A O 1
ATOM 734 N N . TYR A 1 96 ? -12.728 9.686 10.966 1.00 95.19 96 TYR A N 1
ATOM 735 C CA . TYR A 1 96 ? -13.780 8.825 10.428 1.00 95.19 96 TYR A CA 1
ATOM 736 C C . TYR A 1 96 ? -14.808 8.475 11.512 1.00 95.19 96 TYR A C 1
ATOM 738 O O . TYR A 1 96 ? -14.546 8.618 12.707 1.00 95.19 96 TYR A O 1
ATOM 746 N N . GLU A 1 97 ? -15.980 8.005 11.084 1.00 95.94 97 GLU A N 1
ATOM 747 C CA . GLU A 1 97 ? -17.016 7.496 11.986 1.00 95.94 97 GLU A CA 1
ATOM 748 C C . GLU A 1 97 ? -16.519 6.271 12.771 1.00 95.94 97 GLU A C 1
ATOM 750 O O . GLU A 1 97 ? -15.835 5.391 12.240 1.00 95.94 97 GLU A O 1
ATOM 755 N N . GLU A 1 98 ? -16.896 6.185 14.047 1.00 93.81 98 GLU A N 1
ATOM 756 C CA . GLU A 1 98 ? -16.530 5.046 14.889 1.00 93.81 98 GLU A CA 1
ATOM 757 C C . GLU A 1 98 ? -17.179 3.744 14.392 1.00 93.81 98 GLU A C 1
ATOM 759 O O . GLU A 1 98 ? -18.330 3.721 13.958 1.00 93.81 98 GLU A O 1
ATOM 764 N N . ASN A 1 99 ? -16.458 2.624 14.523 1.00 92.94 99 ASN A N 1
ATOM 765 C CA . ASN A 1 99 ? -16.886 1.294 14.062 1.00 92.94 99 ASN A CA 1
ATOM 766 C C . ASN A 1 99 ? -17.180 1.210 12.546 1.00 92.94 99 ASN A C 1
ATOM 768 O O . ASN A 1 99 ? -17.942 0.343 12.111 1.00 92.94 99 ASN A O 1
ATOM 772 N N . GLY A 1 100 ? -16.573 2.093 11.746 1.00 95.44 100 GLY A N 1
ATOM 773 C CA . GLY A 1 100 ? -16.570 2.017 10.288 1.00 95.44 100 GLY A CA 1
ATOM 774 C C . GLY A 1 100 ? -15.655 0.913 9.744 1.00 95.44 100 GLY A C 1
ATOM 775 O O . GLY A 1 100 ? -14.660 0.537 10.365 1.00 95.44 100 GLY A O 1
ATOM 776 N N . TYR A 1 101 ? -15.994 0.402 8.559 1.00 97.00 101 TYR A N 1
ATOM 777 C CA . TYR A 1 101 ? -15.100 -0.442 7.767 1.00 97.00 101 TYR A CA 1
ATOM 778 C C . TYR A 1 101 ? -14.400 0.421 6.727 1.00 97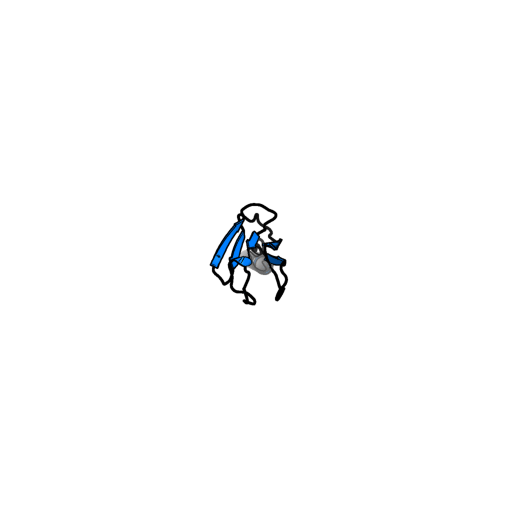.00 101 TYR A C 1
ATOM 780 O O . TYR A 1 101 ? -15.067 1.191 6.040 1.00 97.00 101 TYR A O 1
ATOM 788 N N . HIS A 1 102 ? -13.089 0.235 6.591 1.00 97.25 102 HIS A N 1
ATOM 789 C CA . HIS A 1 102 ? -12.272 0.947 5.617 1.00 97.25 102 HIS A CA 1
ATOM 790 C C . HIS A 1 102 ? -11.434 -0.027 4.796 1.00 97.25 102 HIS A C 1
ATOM 792 O O . HIS A 1 102 ? -10.905 -1.006 5.332 1.00 97.25 102 HIS A O 1
ATOM 798 N N . ALA A 1 103 ? -11.300 0.249 3.502 1.00 97.88 103 ALA A N 1
ATOM 799 C CA . ALA A 1 103 ? -10.407 -0.481 2.609 1.00 97.88 103 ALA A CA 1
ATOM 800 C C . ALA A 1 103 ? -9.093 0.290 2.432 1.00 97.88 103 ALA A C 1
ATOM 802 O O . ALA A 1 103 ? -9.111 1.455 2.044 1.00 97.88 103 ALA A O 1
ATOM 803 N N . ILE A 1 104 ? -7.958 -0.367 2.680 1.00 97.81 104 ILE A N 1
ATOM 804 C CA . ILE A 1 104 ? -6.619 0.208 2.487 1.00 97.81 104 ILE A CA 1
ATOM 805 C C . ILE A 1 104 ? -6.009 -0.392 1.221 1.00 97.81 104 ILE A C 1
ATOM 807 O O . ILE A 1 104 ? -6.036 -1.610 1.040 1.00 97.81 104 ILE A O 1
ATOM 811 N N . GLN A 1 105 ? -5.467 0.453 0.346 1.00 97.31 105 GLN A N 1
ATOM 812 C CA . GLN A 1 105 ? -4.794 0.036 -0.889 1.00 97.31 105 GLN A CA 1
ATOM 813 C C . GLN A 1 105 ? -3.496 0.834 -1.073 1.00 97.31 105 GLN A C 1
ATOM 815 O O . GLN A 1 105 ? -3.397 1.970 -0.599 1.00 97.31 105 GLN A O 1
ATOM 820 N N . ALA A 1 106 ? -2.510 0.228 -1.735 1.00 93.19 106 ALA A N 1
ATOM 821 C CA . ALA A 1 106 ? -1.194 0.803 -2.004 1.00 93.19 106 ALA A CA 1
ATOM 822 C C . ALA A 1 106 ? -0.653 0.350 -3.367 1.00 93.19 106 ALA A C 1
ATOM 824 O O . ALA A 1 106 ? -1.031 -0.770 -3.784 1.00 93.19 106 ALA A O 1
#

Foldseek 3Di:
DPCPVVVVVVVVVVVVVVVVVVVVVPDDPDPPPPWPAKDKDFPPPDPPDDDAAWGKTFIDIDGPDDDQWDFKDKQNHGDDIGRDPVDMDTDGCVVDDPPDDIDIDD

Sequence (106 aa):
MKSTGLMRLYSLLFISIVVAIIALMSCSGDDILKSAGPAIEITSPGDSAVVFGQVQIILAIRSDLNTDAVQFYIDGELTFTDYYYPYSYIWNTGIYEENGYHAIQA

Secondary structure (DSSP, 8-state):
--SHHHHHHHHHHHHHHHHHHHHHS---S--SS---PPEEEEEESPTT----SEEEEEEEEE-SS----EEEEETTEEEEEE-SSSPEEEEEGGGS-TT----EE-

Radius of gyration: 30.14 Å; chains: 1; bounding box: 47×48×84 Å

pLDDT: mean 86.04, std 13.42, range [55.59, 98.44]